Protein AF-A0A956FWT3-F1 (afdb_monomer_lite)

Structure (mmCIF, N/CA/C/O backbone):
data_AF-A0A956FWT3-F1
#
_entry.id   AF-A0A956FWT3-F1
#
loop_
_atom_site.group_PDB
_atom_site.id
_atom_site.type_symbol
_atom_site.label_atom_id
_atom_site.label_alt_id
_atom_site.label_comp_id
_atom_site.label_asym_id
_atom_site.label_entity_id
_atom_site.label_seq_id
_atom_site.pdbx_PDB_ins_code
_atom_site.Cartn_x
_atom_site.Cartn_y
_atom_site.Cartn_z
_atom_site.occupancy
_atom_site.B_iso_or_equiv
_atom_site.auth_seq_id
_atom_site.auth_comp_id
_atom_site.auth_asym_id
_atom_site.auth_atom_id
_atom_site.pdbx_PDB_model_num
ATOM 1 N N . MET A 1 1 ? 0.173 8.140 7.752 1.00 94.94 1 MET A N 1
ATOM 2 C CA . MET A 1 1 ? -0.789 7.022 7.772 1.00 94.94 1 MET A CA 1
ATOM 3 C C . MET A 1 1 ? -0.432 5.886 8.728 1.00 94.94 1 MET A C 1
ATOM 5 O O . MET A 1 1 ? -1.203 5.739 9.654 1.00 94.94 1 MET A O 1
ATOM 9 N N . GLN A 1 2 ? 0.673 5.121 8.604 1.00 96.75 2 GLN A N 1
ATOM 10 C CA . GLN A 1 2 ? 0.939 3.968 9.514 1.00 96.75 2 GLN A CA 1
ATOM 11 C C . GLN A 1 2 ? 0.734 4.304 11.003 1.00 96.75 2 GLN A C 1
ATOM 13 O O . GLN A 1 2 ? -0.108 3.702 11.651 1.00 96.75 2 GLN A O 1
ATOM 18 N N . GLY A 1 3 ? 1.404 5.344 11.513 1.00 96.69 3 GLY A N 1
ATOM 19 C CA . GLY A 1 3 ? 1.249 5.741 12.918 1.00 96.69 3 GLY A CA 1
ATOM 20 C C . GLY A 1 3 ? -0.154 6.238 13.305 1.00 96.69 3 GLY A C 1
ATOM 21 O O . GLY A 1 3 ? -0.497 6.203 14.480 1.00 96.69 3 GLY A O 1
ATOM 22 N N . GLU A 1 4 ? -0.975 6.683 12.347 1.00 97.31 4 GLU A N 1
ATOM 23 C CA . GLU A 1 4 ? -2.388 7.008 12.606 1.00 97.31 4 GLU A CA 1
ATOM 24 C C . GLU A 1 4 ? -3.218 5.733 12.737 1.00 97.31 4 GLU A C 1
ATOM 26 O O . GLU A 1 4 ? -4.025 5.638 13.650 1.00 97.31 4 GLU A O 1
ATOM 31 N N . LEU A 1 5 ? -2.994 4.738 11.873 1.00 98.12 5 LEU A N 1
ATOM 32 C CA . LEU A 1 5 ? -3.671 3.441 11.957 1.00 98.12 5 LEU A CA 1
ATOM 33 C C . LEU A 1 5 ? -3.335 2.743 13.282 1.00 98.12 5 LEU A C 1
ATOM 35 O O . LEU A 1 5 ? -4.241 2.307 13.986 1.00 98.12 5 LEU A O 1
ATOM 39 N N . ASP A 1 6 ? -2.056 2.745 13.666 1.00 97.50 6 ASP A N 1
ATOM 40 C CA . ASP A 1 6 ? -1.591 2.185 14.941 1.00 97.50 6 ASP A CA 1
ATOM 41 C C . ASP A 1 6 ? -2.185 2.923 16.156 1.00 97.50 6 ASP A C 1
ATOM 43 O O . ASP A 1 6 ? -2.391 2.325 17.210 1.00 97.50 6 ASP A O 1
ATOM 47 N N . GLY A 1 7 ? -2.441 4.230 16.036 1.00 97.94 7 GLY A N 1
ATOM 48 C CA . GLY A 1 7 ? -2.981 5.054 17.121 1.00 97.94 7 GLY A CA 1
ATOM 49 C C . GLY A 1 7 ? -4.509 5.041 17.230 1.00 97.94 7 GLY A C 1
ATOM 50 O O . GLY A 1 7 ? -5.041 5.137 18.334 1.00 97.94 7 GLY A O 1
ATOM 51 N N . GLU A 1 8 ? -5.216 4.948 16.103 1.00 97.94 8 GLU A N 1
ATOM 52 C CA . GLU A 1 8 ? -6.680 5.042 16.030 1.00 97.94 8 GLU A CA 1
ATOM 53 C C . GLU A 1 8 ? -7.364 3.668 16.087 1.00 97.94 8 GLU A C 1
ATOM 55 O O . GLU A 1 8 ? -8.421 3.541 16.705 1.00 97.94 8 GLU A O 1
ATOM 60 N N . VAL A 1 9 ? -6.779 2.647 15.449 1.00 97.88 9 VAL A N 1
ATOM 61 C CA . VAL A 1 9 ? -7.366 1.303 15.289 1.00 97.88 9 VAL A CA 1
ATOM 62 C C . VAL A 1 9 ? -6.331 0.176 15.495 1.00 97.88 9 VAL A C 1
ATOM 64 O O . VAL A 1 9 ? -6.213 -0.716 14.651 1.00 97.88 9 VAL A O 1
ATOM 67 N N . PRO A 1 10 ? -5.587 0.159 16.620 1.00 97.31 10 PRO A N 1
ATOM 68 C CA . PRO A 1 10 ? -4.487 -0.790 16.844 1.00 97.31 10 PRO A CA 1
ATOM 69 C C . PRO A 1 10 ? -4.903 -2.264 16.735 1.00 97.31 10 PRO A C 1
ATOM 71 O O . PRO A 1 10 ? -4.126 -3.092 16.264 1.00 97.31 10 PRO A O 1
ATOM 74 N N . ASP A 1 11 ? -6.137 -2.593 17.128 1.00 97.69 11 ASP A N 1
ATOM 75 C CA . ASP A 1 11 ? -6.648 -3.970 17.138 1.00 97.69 11 ASP A CA 1
ATOM 76 C C . ASP A 1 11 ? -6.873 -4.549 15.729 1.00 97.69 11 ASP A C 1
ATOM 78 O O . ASP A 1 11 ? -7.007 -5.764 15.584 1.00 97.69 11 ASP A O 1
ATOM 82 N N . LEU A 1 12 ? -6.902 -3.704 14.687 1.00 97.38 12 LEU A N 1
ATOM 83 C CA . LEU A 1 12 ? -7.032 -4.152 13.297 1.00 97.38 12 LEU A CA 1
ATOM 84 C C . LEU A 1 12 ? -5.706 -4.631 12.691 1.00 97.38 12 LEU A C 1
ATOM 86 O O . LEU A 1 12 ? -5.728 -5.267 11.642 1.00 97.38 12 LEU A O 1
ATOM 90 N N . GLY A 1 13 ? -4.559 -4.344 13.321 1.00 96.06 13 GLY A N 1
ATOM 91 C CA . GLY A 1 13 ? -3.258 -4.870 12.885 1.00 96.06 13 GLY A CA 1
ATOM 92 C C . GLY A 1 13 ? -2.876 -4.512 11.442 1.00 96.06 13 GLY A C 1
ATOM 93 O O . GLY A 1 13 ? -2.301 -5.335 10.733 1.00 96.06 13 GLY A O 1
ATOM 94 N N . ILE A 1 14 ? -3.224 -3.307 10.979 1.00 97.88 14 ILE A N 1
ATOM 95 C CA . ILE A 1 14 ? -2.982 -2.886 9.593 1.00 97.88 14 ILE A CA 1
ATOM 96 C C . ILE A 1 14 ? -1.500 -2.547 9.403 1.00 97.88 14 ILE A C 1
ATOM 98 O O . ILE A 1 14 ? -0.965 -1.649 10.056 1.00 97.88 14 ILE A O 1
ATOM 102 N N . HIS A 1 15 ? -0.848 -3.212 8.450 1.00 97.12 15 HIS A N 1
ATOM 103 C CA . HIS A 1 15 ? 0.559 -2.989 8.124 1.00 97.12 15 HIS A CA 1
ATOM 104 C C . HIS A 1 15 ? 0.724 -2.480 6.693 1.00 97.12 15 HIS A C 1
ATOM 106 O O . HIS A 1 15 ? 0.299 -3.121 5.735 1.00 97.12 15 HIS A O 1
ATOM 112 N N . LEU A 1 16 ? 1.382 -1.331 6.549 1.00 97.56 16 LEU A N 1
ATOM 113 C CA . LEU A 1 16 ? 1.780 -0.784 5.260 1.00 97.56 16 LEU A CA 1
ATOM 114 C C . LEU A 1 16 ? 3.179 -1.281 4.907 1.00 97.56 16 LEU A C 1
ATOM 116 O O . LEU A 1 16 ? 4.114 -1.141 5.697 1.00 97.56 16 LEU A O 1
ATOM 120 N N . LEU A 1 17 ? 3.324 -1.805 3.694 1.00 96.44 17 LEU A N 1
ATOM 121 C CA . LEU A 1 17 ? 4.603 -2.160 3.088 1.00 96.44 17 LEU A CA 1
ATOM 122 C C . LEU A 1 17 ? 4.659 -1.588 1.672 1.00 96.44 17 LEU A C 1
ATOM 124 O O . LEU A 1 17 ? 3.655 -1.562 0.963 1.00 96.44 17 LEU A O 1
ATOM 128 N N . GLY A 1 18 ? 5.836 -1.129 1.259 1.00 96.38 18 GLY A N 1
ATOM 129 C CA . GLY A 1 18 ? 6.119 -0.821 -0.138 1.00 96.38 18 GLY A CA 1
ATOM 130 C C . GLY A 1 18 ? 6.731 -2.026 -0.848 1.00 96.38 18 GLY A C 1
ATOM 131 O O . GLY A 1 18 ? 7.486 -2.783 -0.240 1.00 96.38 18 GLY A O 1
ATOM 132 N N . VAL A 1 19 ? 6.480 -2.151 -2.150 1.00 96.88 19 VAL A N 1
ATOM 133 C CA . VAL A 1 19 ? 7.182 -3.091 -3.035 1.00 96.88 19 VAL A CA 1
ATOM 134 C C . VAL A 1 19 ? 7.691 -2.312 -4.244 1.00 96.88 19 VAL A C 1
ATOM 136 O O . VAL A 1 19 ? 6.899 -1.773 -5.015 1.00 96.88 19 VAL A O 1
ATOM 139 N N . ASN A 1 20 ? 9.008 -2.216 -4.400 1.00 96.81 20 ASN A N 1
ATOM 140 C CA . ASN A 1 20 ? 9.637 -1.630 -5.579 1.00 96.81 20 ASN A CA 1
ATOM 141 C C . ASN A 1 20 ? 9.762 -2.679 -6.687 1.00 96.81 20 ASN A C 1
ATOM 143 O O . ASN A 1 20 ? 10.109 -3.818 -6.395 1.00 96.81 20 ASN A O 1
ATOM 147 N N . GLY A 1 21 ? 9.517 -2.298 -7.939 1.00 96.06 21 GLY A N 1
ATOM 148 C CA . GLY A 1 21 ? 9.586 -3.224 -9.072 1.00 96.06 21 GLY A CA 1
ATOM 149 C C . GLY A 1 21 ? 11.022 -3.615 -9.428 1.00 96.06 21 GLY A C 1
ATOM 150 O O . GLY A 1 21 ? 11.961 -2.839 -9.208 1.00 96.06 21 GLY A O 1
ATOM 151 N N . ALA A 1 22 ? 11.192 -4.805 -10.004 1.00 95.69 22 ALA A N 1
ATOM 152 C CA . ALA A 1 22 ? 12.477 -5.259 -10.532 1.00 95.69 22 ALA A CA 1
ATOM 153 C C . ALA A 1 22 ? 13.009 -4.279 -11.598 1.00 95.69 22 ALA A C 1
ATOM 155 O O . ALA A 1 22 ? 12.257 -3.794 -12.446 1.00 95.69 22 ALA A O 1
ATOM 156 N N . GLY A 1 23 ? 14.304 -3.960 -11.552 1.00 94.69 23 GLY A N 1
ATOM 157 C CA . GLY A 1 23 ? 14.935 -2.978 -12.444 1.00 94.69 23 GLY A CA 1
ATOM 158 C C . GLY A 1 23 ? 14.812 -1.515 -11.992 1.00 94.69 23 GLY A C 1
ATOM 159 O O . GLY A 1 23 ? 15.311 -0.619 -12.679 1.00 94.69 23 GLY A O 1
ATOM 160 N N . HIS A 1 24 ? 14.173 -1.249 -10.846 1.00 94.50 24 HIS A N 1
ATOM 161 C CA . HIS A 1 24 ? 14.055 0.086 -10.244 1.00 94.50 24 HIS A CA 1
ATOM 162 C C . HIS A 1 24 ? 14.900 0.264 -8.969 1.00 94.50 24 HIS A C 1
ATOM 164 O O . HIS A 1 24 ? 14.695 1.215 -8.210 1.00 94.50 24 HIS A O 1
ATOM 170 N N . GLU A 1 25 ? 15.865 -0.619 -8.710 1.00 96.25 25 GLU A N 1
ATOM 171 C CA . GLU A 1 25 ? 16.663 -0.680 -7.476 1.00 96.25 25 GLU A CA 1
ATOM 172 C C . GLU A 1 25 ? 17.421 0.626 -7.212 1.00 96.25 25 GLU A C 1
ATOM 174 O O . GLU A 1 25 ? 17.591 1.048 -6.068 1.00 96.25 25 GLU A O 1
ATOM 179 N N . SER A 1 26 ? 17.849 1.313 -8.275 1.00 96.69 26 SER A N 1
ATOM 180 C CA . SER A 1 26 ? 18.597 2.569 -8.169 1.00 96.69 26 SER A CA 1
ATOM 181 C C . SER A 1 26 ? 17.821 3.680 -7.452 1.00 96.69 26 SER A C 1
ATOM 183 O O . SER A 1 26 ? 18.434 4.617 -6.946 1.00 96.69 26 SER A O 1
ATOM 185 N N . GLY A 1 27 ? 16.485 3.597 -7.415 1.00 93.69 27 GLY A N 1
ATOM 186 C CA . GLY A 1 27 ? 15.620 4.550 -6.715 1.00 93.69 27 GLY A CA 1
ATOM 187 C C . GLY A 1 27 ? 15.437 4.262 -5.221 1.00 93.69 27 GLY A C 1
ATOM 188 O O . GLY A 1 27 ? 15.002 5.148 -4.484 1.00 93.69 27 GLY A O 1
ATOM 189 N N . VAL A 1 28 ? 15.791 3.060 -4.749 1.00 94.94 28 VAL A N 1
ATOM 190 C CA . VAL A 1 28 ? 15.545 2.616 -3.367 1.00 94.94 28 VAL A CA 1
ATOM 191 C C . VAL A 1 28 ? 16.148 3.554 -2.316 1.00 94.94 28 VAL A C 1
ATOM 193 O O . VAL A 1 28 ? 15.408 3.919 -1.402 1.00 94.94 28 VAL A O 1
ATOM 196 N N . PRO A 1 29 ? 17.413 4.021 -2.420 1.00 95.31 29 PRO A N 1
ATOM 197 C CA . PRO A 1 29 ? 17.990 4.904 -1.404 1.00 95.31 29 PRO A CA 1
ATOM 198 C C . PRO A 1 29 ? 17.158 6.168 -1.154 1.00 95.31 29 PRO A C 1
ATOM 200 O O . PRO A 1 29 ? 16.935 6.535 -0.004 1.00 95.31 29 PRO A O 1
ATOM 203 N N . ALA A 1 30 ? 16.638 6.788 -2.218 1.00 94.12 30 ALA A N 1
ATOM 204 C CA . ALA A 1 30 ? 15.796 7.979 -2.114 1.00 94.12 30 ALA A CA 1
ATOM 205 C C . ALA A 1 30 ? 14.391 7.666 -1.567 1.00 94.12 30 ALA A C 1
ATOM 207 O O . ALA A 1 30 ? 13.784 8.502 -0.902 1.00 94.12 30 ALA A O 1
ATOM 208 N N . MET A 1 31 ? 13.868 6.466 -1.831 1.00 91.50 31 MET A N 1
ATOM 209 C CA . MET A 1 31 ? 12.544 6.040 -1.365 1.00 91.50 31 MET A CA 1
ATOM 210 C C . MET A 1 31 ? 12.506 5.724 0.135 1.00 91.50 31 MET A C 1
ATOM 212 O O . MET A 1 31 ? 11.461 5.902 0.759 1.00 91.50 31 MET A O 1
ATOM 216 N N . ILE A 1 32 ? 13.619 5.269 0.720 1.00 94.69 32 ILE A N 1
ATOM 217 C CA . ILE A 1 32 ? 13.683 4.882 2.141 1.00 94.69 32 ILE A CA 1
ATOM 218 C C . ILE A 1 32 ? 14.192 5.999 3.062 1.00 94.69 32 ILE A C 1
ATOM 220 O O . ILE A 1 32 ? 14.022 5.916 4.279 1.00 94.69 32 ILE A O 1
ATOM 224 N N . GLU A 1 33 ? 14.815 7.047 2.517 1.00 95.69 33 GLU A N 1
ATOM 225 C CA . GLU A 1 33 ? 15.409 8.118 3.318 1.00 95.69 33 GLU A CA 1
ATOM 226 C C . GLU A 1 33 ? 14.357 8.830 4.188 1.00 95.69 33 GLU A C 1
ATOM 228 O O . GLU A 1 33 ? 13.383 9.413 3.704 1.00 95.69 33 GLU A O 1
ATOM 233 N N . GLY A 1 34 ? 14.541 8.764 5.511 1.00 93.56 34 GLY A N 1
ATOM 234 C CA . GLY A 1 34 ? 13.618 9.365 6.477 1.00 93.56 34 GLY A CA 1
ATOM 235 C C . GLY A 1 34 ? 12.211 8.749 6.471 1.00 93.56 34 GLY A C 1
ATOM 236 O O . GLY A 1 34 ? 11.262 9.406 6.908 1.00 93.56 34 GLY A O 1
ATOM 237 N N . ARG A 1 35 ? 12.045 7.525 5.950 1.00 92.19 35 ARG A N 1
ATOM 238 C CA . ARG A 1 35 ? 10.779 6.779 5.950 1.00 92.19 35 ARG A CA 1
ATOM 239 C C . ARG A 1 35 ? 10.835 5.614 6.933 1.00 92.19 35 ARG A C 1
ATOM 241 O O . ARG A 1 35 ? 11.895 5.076 7.227 1.00 92.19 35 ARG A O 1
ATOM 248 N N . VAL A 1 36 ? 9.664 5.246 7.447 1.00 91.31 36 VAL A N 1
ATOM 249 C CA . VAL A 1 36 ? 9.499 4.169 8.442 1.00 91.31 36 VAL A CA 1
ATOM 250 C C . VAL A 1 36 ? 8.771 2.948 7.886 1.00 91.31 36 VAL A C 1
ATOM 252 O O . VAL A 1 36 ? 8.798 1.890 8.502 1.00 91.31 36 VAL A O 1
ATOM 255 N N . ILE A 1 37 ? 8.118 3.094 6.731 1.00 94.31 37 ILE A N 1
ATOM 256 C CA . ILE A 1 37 ? 7.438 1.993 6.052 1.00 94.31 37 ILE A CA 1
ATOM 257 C C . ILE A 1 37 ? 8.510 1.096 5.416 1.00 94.31 37 ILE A C 1
ATOM 259 O O . ILE A 1 37 ? 9.348 1.621 4.674 1.00 94.31 37 ILE A O 1
ATOM 263 N N . PRO A 1 38 ? 8.504 -0.224 5.678 1.00 94.88 38 PRO A N 1
ATOM 264 C CA . PRO A 1 38 ? 9.408 -1.152 5.011 1.00 94.88 38 PRO A CA 1
ATOM 265 C C . PRO A 1 38 ? 9.206 -1.128 3.493 1.00 94.88 38 PRO A C 1
ATOM 267 O O . PRO A 1 38 ? 8.074 -1.065 3.016 1.00 94.88 38 PRO A O 1
ATOM 270 N N . LEU A 1 39 ? 10.300 -1.220 2.738 1.00 96.25 39 LEU A N 1
ATOM 271 C CA . LEU A 1 39 ? 10.280 -1.324 1.281 1.00 96.25 39 LEU A CA 1
ATOM 272 C C . LEU A 1 39 ? 10.941 -2.639 0.870 1.00 96.25 39 LEU A C 1
ATOM 274 O O . LEU A 1 39 ? 12.131 -2.839 1.111 1.00 96.25 39 LEU A O 1
ATOM 278 N N . LEU A 1 40 ? 10.162 -3.525 0.260 1.00 96.38 40 LEU A N 1
ATOM 279 C CA . LEU A 1 40 ? 10.655 -4.730 -0.393 1.00 96.38 40 LEU A CA 1
ATOM 280 C C . LEU A 1 40 ? 11.110 -4.395 -1.816 1.00 96.38 40 LEU A C 1
ATOM 282 O O . LEU A 1 40 ? 10.592 -3.469 -2.440 1.00 96.38 40 LEU A O 1
ATOM 286 N N . GLN A 1 41 ? 12.072 -5.159 -2.322 1.00 97.00 41 GLN A N 1
ATOM 287 C CA . GLN A 1 41 ? 12.525 -5.095 -3.707 1.00 97.00 41 GLN A CA 1
ATOM 288 C C . GLN A 1 41 ? 12.069 -6.369 -4.409 1.00 97.00 41 GLN A C 1
ATOM 290 O O . GLN A 1 41 ? 12.490 -7.455 -4.020 1.00 97.00 41 GLN A O 1
ATOM 295 N N . ASP A 1 42 ? 11.214 -6.221 -5.415 1.00 97.06 42 ASP A N 1
ATOM 296 C CA . ASP A 1 42 ? 10.795 -7.325 -6.270 1.00 97.06 42 ASP A CA 1
ATOM 297 C C . ASP A 1 42 ? 11.979 -7.826 -7.109 1.00 97.06 42 ASP A C 1
ATOM 299 O O . ASP A 1 42 ? 12.891 -7.055 -7.446 1.00 97.06 42 ASP A O 1
ATOM 303 N N . THR 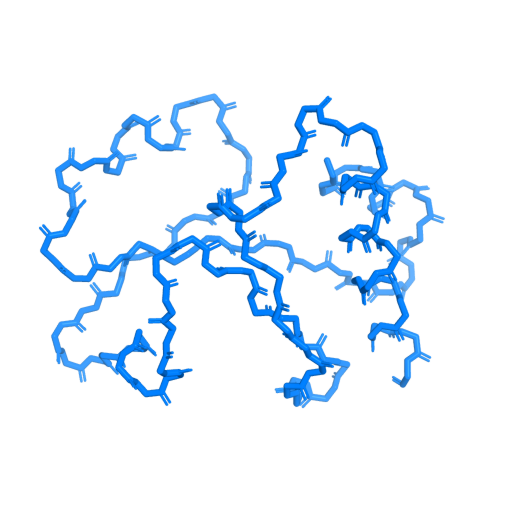A 1 43 ? 11.955 -9.114 -7.435 1.00 96.25 43 THR A N 1
ATOM 304 C CA . THR A 1 43 ? 12.982 -9.800 -8.224 1.00 96.25 43 THR A CA 1
ATOM 305 C C . THR A 1 43 ? 12.370 -10.362 -9.503 1.00 96.25 43 THR A C 1
ATOM 307 O O . THR A 1 43 ? 11.157 -10.512 -9.612 1.00 96.25 43 THR A O 1
ATOM 310 N N . VAL A 1 44 ? 13.201 -10.674 -10.500 1.00 94.94 44 VAL A N 1
ATOM 311 C CA . VAL A 1 44 ? 12.710 -11.293 -11.747 1.00 94.94 44 VAL A CA 1
ATOM 312 C C . VAL A 1 44 ? 12.188 -12.708 -11.479 1.00 94.94 44 VAL A C 1
ATOM 314 O O . VAL A 1 44 ? 11.329 -13.203 -12.202 1.00 94.94 44 VAL A O 1
ATOM 317 N N . GLU A 1 45 ? 12.722 -13.366 -10.453 1.00 96.44 45 GLU A N 1
ATOM 318 C CA . GLU A 1 45 ? 12.343 -14.708 -10.040 1.00 96.44 45 GLU A CA 1
ATOM 319 C C . GLU A 1 45 ? 10.972 -14.753 -9.353 1.00 96.44 45 GLU A C 1
ATOM 321 O O . G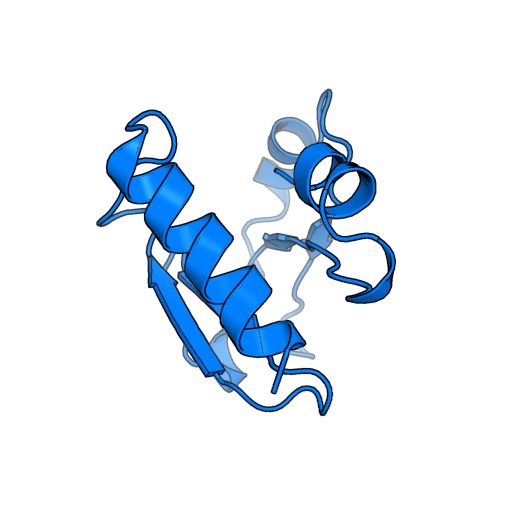LU A 1 45 ? 10.218 -15.696 -9.598 1.00 96.44 45 GLU A O 1
ATOM 326 N N . ASP A 1 46 ? 10.656 -13.759 -8.516 1.00 96.44 46 ASP A N 1
ATOM 327 C CA . ASP A 1 46 ? 9.380 -13.685 -7.795 1.00 96.44 46 ASP A CA 1
ATOM 328 C C . ASP A 1 46 ? 8.270 -13.014 -8.626 1.00 96.44 46 ASP A C 1
ATOM 330 O O . ASP A 1 46 ? 7.120 -13.452 -8.554 1.00 96.44 46 ASP A O 1
ATOM 334 N N . ASP A 1 47 ? 8.608 -11.983 -9.415 1.00 95.88 47 ASP A N 1
ATOM 335 C CA . ASP A 1 47 ? 7.703 -11.200 -10.279 1.00 95.88 47 ASP A CA 1
ATOM 336 C C . ASP A 1 47 ? 6.351 -10.886 -9.613 1.00 95.88 47 ASP A C 1
ATOM 338 O O . ASP A 1 47 ? 5.262 -11.150 -10.144 1.00 95.88 47 ASP A O 1
ATOM 342 N N . VAL A 1 48 ? 6.404 -10.333 -8.397 1.00 94.62 48 VAL A N 1
ATOM 343 C CA . VAL A 1 48 ? 5.195 -10.011 -7.630 1.00 94.62 48 VAL A CA 1
ATOM 344 C C . VAL A 1 48 ? 4.361 -8.979 -8.384 1.00 94.62 48 VAL A C 1
ATOM 346 O O . VAL A 1 48 ? 3.141 -9.133 -8.476 1.00 94.62 48 VAL A O 1
ATOM 349 N N . TRP A 1 49 ? 5.008 -7.974 -8.983 1.00 95.25 49 TRP A N 1
ATOM 350 C CA . TRP A 1 49 ? 4.341 -6.966 -9.807 1.00 95.25 49 TRP A CA 1
ATOM 351 C C . TRP A 1 49 ? 3.553 -7.594 -10.962 1.00 95.25 49 TRP A C 1
ATOM 353 O O . TRP A 1 49 ? 2.375 -7.269 -11.144 1.00 95.25 49 TRP A O 1
ATOM 363 N N . GLY A 1 50 ? 4.166 -8.515 -11.712 1.00 95.75 50 GLY A N 1
ATOM 364 C CA . GLY A 1 50 ? 3.500 -9.230 -12.795 1.00 95.75 50 GLY A CA 1
ATOM 365 C C . GLY A 1 50 ? 2.360 -10.113 -12.295 1.00 95.75 50 GLY A C 1
ATOM 366 O O . GLY A 1 50 ? 1.257 -10.064 -12.845 1.00 95.75 50 GLY A O 1
ATOM 367 N N . SER A 1 51 ? 2.579 -10.868 -11.214 1.00 95.38 51 SER A N 1
ATOM 368 C CA . SER A 1 51 ? 1.573 -11.786 -10.661 1.00 95.38 51 SER A CA 1
ATOM 369 C C . SER A 1 51 ? 0.319 -11.076 -10.139 1.00 95.38 51 SER A C 1
ATOM 371 O O . SER A 1 51 ? -0.788 -11.601 -10.268 1.00 95.38 51 SER A O 1
ATOM 373 N N . TRP A 1 52 ? 0.477 -9.874 -9.580 1.00 94.75 52 TRP A N 1
ATOM 374 C CA . TRP A 1 52 ? -0.624 -9.047 -9.078 1.00 94.75 52 TRP A CA 1
ATOM 375 C C . TRP A 1 52 ? -1.176 -8.097 -10.148 1.00 94.75 52 TRP A C 1
ATOM 377 O O . TRP A 1 52 ? -2.143 -7.385 -9.885 1.00 94.75 52 TRP A O 1
ATOM 387 N N . ALA A 1 53 ? -0.587 -8.106 -11.351 1.00 95.38 53 ALA A N 1
ATOM 388 C CA . ALA A 1 53 ? -0.928 -7.230 -12.467 1.00 95.38 53 ALA A CA 1
ATOM 389 C C . ALA A 1 53 ? -0.987 -5.744 -12.065 1.00 95.38 53 ALA A C 1
ATOM 391 O O . ALA A 1 53 ? -1.885 -5.015 -12.491 1.00 95.38 53 ALA A O 1
ATOM 392 N N . VAL A 1 54 ? -0.042 -5.307 -11.224 1.00 95.62 54 VAL A N 1
ATOM 393 C CA . VAL A 1 54 ? -0.041 -3.942 -10.684 1.00 95.62 54 VAL A CA 1
ATOM 394 C C . VAL A 1 54 ? 0.247 -2.918 -11.775 1.00 95.62 54 VAL A C 1
ATOM 396 O O . VAL A 1 54 ? 1.091 -3.113 -12.654 1.00 95.62 54 VAL A O 1
ATOM 399 N N . VAL A 1 55 ? -0.419 -1.775 -11.678 1.00 95.19 55 VAL A N 1
ATOM 400 C CA . VAL A 1 55 ? -0.054 -0.558 -12.395 1.00 95.19 55 VAL A CA 1
ATOM 401 C C . VAL A 1 55 ? 0.853 0.289 -11.504 1.00 95.19 55 VAL A C 1
ATOM 403 O O . VAL A 1 55 ? 0.845 0.201 -10.274 1.00 95.19 55 VAL A O 1
ATOM 406 N N . TYR A 1 56 ? 1.687 1.122 -12.131 1.00 93.62 56 TYR A N 1
ATOM 407 C CA . TYR A 1 56 ? 2.608 2.000 -11.421 1.00 93.62 56 TYR A CA 1
ATOM 408 C C . TYR A 1 56 ? 1.883 2.815 -10.335 1.00 93.62 56 TYR A C 1
ATOM 410 O O . TYR A 1 56 ? 0.952 3.576 -10.619 1.00 93.62 56 TYR A O 1
ATOM 418 N N . ARG A 1 57 ? 2.380 2.674 -9.098 1.00 95.25 57 ARG A N 1
ATOM 419 C CA . ARG A 1 57 ? 1.875 3.311 -7.869 1.00 95.25 57 ARG A CA 1
ATOM 420 C C . ARG A 1 57 ? 0.492 2.839 -7.407 1.00 95.25 57 ARG A C 1
ATOM 422 O O . ARG A 1 57 ? -0.210 3.601 -6.740 1.00 95.25 57 ARG A O 1
ATOM 429 N N . ASP A 1 58 ? 0.124 1.601 -7.711 1.00 98.19 58 ASP A N 1
ATOM 430 C CA . ASP A 1 58 ? -0.985 0.935 -7.033 1.00 98.19 58 ASP A CA 1
ATOM 431 C C . ASP A 1 58 ? -0.684 0.711 -5.548 1.00 98.19 58 ASP A C 1
ATOM 433 O O . ASP A 1 58 ? 0.404 0.286 -5.157 1.00 98.19 58 ASP A O 1
ATOM 437 N N . VAL A 1 59 ? -1.693 0.961 -4.719 1.00 98.06 59 VAL A N 1
ATOM 438 C CA . VAL A 1 59 ? -1.799 0.436 -3.361 1.00 98.06 59 VAL A CA 1
ATOM 439 C C . VAL A 1 59 ? -2.807 -0.702 -3.411 1.00 98.06 59 VAL A C 1
ATOM 441 O O . VAL A 1 59 ? -4.009 -0.469 -3.540 1.00 98.06 59 VAL A O 1
ATOM 444 N N . VAL A 1 60 ? -2.314 -1.935 -3.341 1.00 98.06 60 VAL A N 1
ATOM 445 C CA . VAL A 1 60 ? -3.160 -3.129 -3.254 1.00 98.06 60 VAL A CA 1
ATOM 446 C C . VAL A 1 60 ? -3.591 -3.308 -1.802 1.00 98.06 60 VAL A C 1
ATOM 448 O O . VAL A 1 60 ? -2.756 -3.408 -0.905 1.00 98.06 60 VAL A O 1
ATOM 451 N N . VAL A 1 61 ? -4.901 -3.315 -1.568 1.00 98.19 61 VAL A N 1
ATOM 452 C CA . VAL A 1 61 ? -5.507 -3.466 -0.243 1.00 98.19 61 VAL A CA 1
ATOM 453 C C . VAL A 1 61 ? -5.945 -4.913 -0.069 1.00 98.19 61 VAL A C 1
ATOM 455 O O . VAL A 1 61 ? -6.701 -5.437 -0.891 1.00 98.19 61 VAL A O 1
ATOM 458 N N . LEU A 1 62 ? -5.486 -5.542 1.009 1.00 97.56 62 LEU A N 1
ATOM 459 C CA . LEU A 1 62 ? -5.858 -6.899 1.401 1.00 97.56 62 LEU A CA 1
ATOM 460 C C . LEU A 1 62 ? -6.747 -6.862 2.650 1.00 97.56 62 LEU A C 1
ATOM 462 O O . LEU A 1 62 ? -6.636 -5.940 3.460 1.00 97.56 62 LEU A O 1
ATOM 466 N N . ASP A 1 63 ? -7.623 -7.852 2.799 1.00 97.69 63 ASP A N 1
ATOM 467 C CA . ASP A 1 63 ? -8.365 -8.088 4.041 1.00 97.69 63 ASP A CA 1
ATOM 468 C C . ASP A 1 63 ? -7.562 -8.934 5.051 1.00 97.69 63 ASP A C 1
ATOM 470 O O . ASP A 1 63 ? -6.397 -9.279 4.828 1.00 97.69 63 ASP A O 1
ATOM 474 N N . ARG A 1 64 ? -8.185 -9.275 6.187 1.00 96.44 64 ARG A N 1
ATOM 475 C CA . ARG A 1 64 ? -7.554 -10.050 7.271 1.00 96.44 64 ARG A CA 1
ATOM 476 C C . ARG A 1 64 ? -7.123 -11.466 6.880 1.00 96.44 64 ARG A C 1
ATOM 478 O O . ARG A 1 64 ? -6.277 -12.044 7.561 1.00 96.44 64 ARG A O 1
ATOM 485 N N . ASP A 1 65 ? -7.711 -12.022 5.824 1.00 96.31 65 ASP A N 1
ATOM 486 C CA . ASP A 1 65 ? -7.384 -13.348 5.302 1.00 96.31 65 ASP A CA 1
ATOM 487 C C . ASP A 1 65 ? -6.331 -13.258 4.180 1.00 96.31 65 ASP A C 1
ATOM 489 O O . ASP A 1 65 ? -5.997 -14.260 3.544 1.00 96.31 65 ASP A O 1
ATOM 493 N N . ASN A 1 66 ? -5.761 -12.063 3.968 1.00 93.94 66 ASN A N 1
ATOM 494 C CA . ASN A 1 66 ? -4.868 -11.703 2.869 1.00 93.94 66 ASN A CA 1
ATOM 495 C C . ASN A 1 66 ? -5.508 -11.861 1.482 1.00 93.94 66 ASN A C 1
ATOM 497 O O . ASN A 1 66 ? -4.797 -12.044 0.489 1.00 93.94 66 ASN A O 1
ATOM 501 N N . ALA A 1 67 ? -6.836 -11.784 1.385 1.00 95.88 67 ALA A N 1
ATOM 502 C CA . ALA A 1 67 ? -7.512 -11.767 0.099 1.00 95.88 67 ALA A CA 1
ATOM 503 C C . ALA A 1 67 ? -7.576 -10.329 -0.459 1.00 95.88 67 ALA A C 1
ATOM 505 O O . ALA A 1 67 ? -7.723 -9.372 0.307 1.00 95.88 67 ALA A O 1
ATOM 506 N N . PRO A 1 68 ? -7.476 -10.135 -1.789 1.00 95.06 68 PRO A N 1
ATOM 507 C CA . PRO A 1 68 ? -7.606 -8.813 -2.395 1.00 95.06 68 PRO A CA 1
ATOM 508 C C . PRO A 1 68 ? -8.972 -8.177 -2.115 1.00 95.06 68 PRO A C 1
ATOM 510 O O . PRO A 1 68 ? -10.011 -8.713 -2.503 1.00 95.06 68 PRO A O 1
ATOM 513 N N . ALA A 1 69 ? -8.964 -7.001 -1.490 1.00 97.25 69 ALA A N 1
ATOM 514 C CA . ALA A 1 69 ? -10.157 -6.231 -1.145 1.00 97.25 69 ALA A CA 1
ATOM 515 C C . ALA A 1 69 ? -10.347 -4.987 -2.032 1.00 97.25 69 ALA A C 1
ATOM 517 O O . ALA A 1 69 ? -11.468 -4.491 -2.167 1.00 97.25 69 ALA A O 1
ATOM 518 N N . GLY A 1 70 ? -9.276 -4.485 -2.656 1.00 96.94 70 GLY A N 1
ATOM 519 C CA . GLY A 1 70 ? -9.335 -3.360 -3.588 1.00 96.94 70 GLY A CA 1
ATOM 520 C C . GLY A 1 70 ? -7.960 -2.860 -4.027 1.00 96.94 70 GLY A C 1
ATOM 521 O O . GLY A 1 70 ? -6.931 -3.334 -3.552 1.00 96.94 70 GLY A O 1
ATOM 522 N N . VAL A 1 71 ? -7.953 -1.882 -4.932 1.00 98.19 71 VAL A N 1
ATOM 523 C CA . VAL A 1 71 ? -6.743 -1.198 -5.408 1.00 98.19 71 VAL A CA 1
ATOM 524 C C . VAL A 1 71 ? -6.995 0.308 -5.409 1.00 98.19 71 VAL A C 1
ATOM 526 O O . VAL A 1 71 ? -8.076 0.752 -5.796 1.00 98.19 71 VAL A O 1
ATOM 529 N N . PHE A 1 72 ? -6.008 1.087 -4.971 1.00 98.56 72 PHE A N 1
ATOM 530 C CA . PHE A 1 72 ? -6.033 2.548 -4.985 1.00 98.56 72 PHE A CA 1
ATOM 531 C C . PHE A 1 72 ? -4.777 3.081 -5.681 1.00 98.56 72 PHE A C 1
ATOM 533 O O . PHE A 1 72 ? -3.668 2.888 -5.186 1.00 98.56 72 PHE A O 1
ATOM 540 N N . ASN A 1 73 ? -4.924 3.742 -6.830 1.00 98.25 73 ASN A N 1
ATOM 541 C CA . ASN A 1 73 ? -3.779 4.193 -7.622 1.00 98.25 73 ASN A CA 1
ATOM 542 C C . ASN A 1 73 ? -3.360 5.632 -7.265 1.00 98.25 73 ASN A C 1
ATOM 544 O O . ASN A 1 73 ? -4.162 6.563 -7.350 1.00 98.25 73 ASN A O 1
ATOM 548 N N . LEU A 1 74 ? -2.086 5.838 -6.911 1.00 97.56 74 LEU A N 1
ATOM 549 C CA . LEU A 1 74 ? -1.562 7.156 -6.505 1.00 97.56 74 LEU A CA 1
ATOM 550 C C . LEU A 1 74 ? -1.114 8.048 -7.674 1.00 97.56 74 LEU A C 1
ATOM 552 O O . LEU A 1 74 ? -0.630 9.162 -7.464 1.00 97.56 74 LEU A O 1
ATOM 556 N N . THR A 1 75 ? -1.188 7.563 -8.911 1.00 96.81 75 THR A N 1
ATOM 557 C CA . THR A 1 75 ? -1.069 8.412 -10.106 1.00 96.81 75 THR A CA 1
ATOM 558 C C . THR A 1 75 ? -2.386 9.135 -10.377 1.00 96.81 75 THR A C 1
ATOM 560 O O . THR A 1 75 ? -2.370 10.280 -10.820 1.00 96.81 75 THR A O 1
ATOM 563 N N . GLU A 1 76 ? -3.511 8.491 -10.067 1.00 97.69 76 GLU A N 1
ATOM 564 C CA . GLU A 1 76 ? -4.861 9.042 -10.233 1.00 97.69 76 GLU A CA 1
ATOM 565 C C . GLU A 1 76 ? -5.338 9.853 -9.019 1.00 97.69 76 GLU A C 1
ATOM 567 O O . GLU A 1 76 ? -6.169 10.744 -9.170 1.00 97.69 76 GLU A O 1
ATOM 572 N N . ASN A 1 77 ? -4.789 9.569 -7.834 1.00 98.12 77 ASN A N 1
ATOM 573 C CA . ASN A 1 77 ? -5.157 10.195 -6.565 1.00 98.12 77 ASN A CA 1
ATOM 574 C C . ASN A 1 77 ? -3.922 10.784 -5.868 1.00 98.12 77 ASN A C 1
ATOM 576 O O . ASN A 1 77 ? -2.827 10.224 -5.950 1.00 98.12 77 ASN A O 1
ATOM 580 N N . ASP A 1 78 ? -4.085 11.879 -5.128 1.00 97.50 78 ASP A N 1
ATOM 581 C CA . ASP A 1 78 ? -2.987 12.572 -4.451 1.00 97.50 78 ASP A CA 1
ATOM 582 C C . ASP A 1 78 ? -3.163 12.552 -2.930 1.00 97.50 78 ASP A 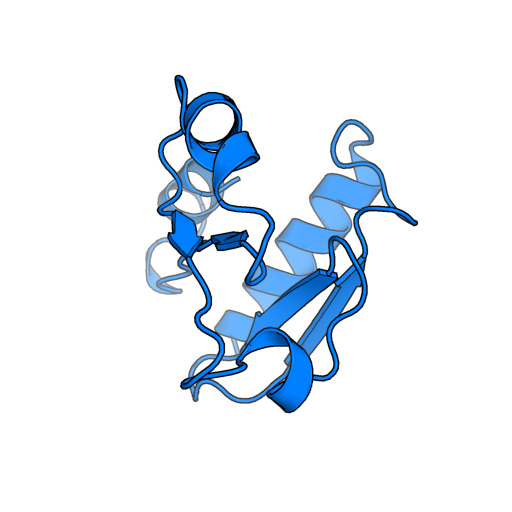C 1
ATOM 584 O O . ASP A 1 78 ? -4.056 13.187 -2.384 1.00 97.50 78 ASP A O 1
ATOM 588 N N . LEU A 1 79 ? -2.250 11.901 -2.206 1.00 97.06 79 LEU A N 1
ATOM 589 C CA . LEU A 1 79 ? -2.287 11.853 -0.739 1.00 97.06 79 LEU A CA 1
ATOM 590 C C . LEU A 1 79 ? -2.025 13.209 -0.061 1.00 97.06 79 LEU A C 1
ATOM 592 O O . LEU A 1 79 ? -2.203 13.316 1.151 1.00 97.06 79 LEU A O 1
ATOM 596 N N . SER A 1 80 ? -1.604 14.238 -0.804 1.00 97.25 80 SER A N 1
ATOM 597 C CA . SER A 1 80 ? -1.593 15.618 -0.305 1.00 97.25 80 SER A CA 1
ATOM 598 C C . SER A 1 80 ? -3.005 16.221 -0.226 1.00 97.25 80 SER A C 1
ATOM 600 O O . SER A 1 80 ? -3.245 17.156 0.545 1.00 97.25 80 SER A O 1
ATOM 602 N N . ASN A 1 81 ? -3.959 15.655 -0.973 1.00 98.44 81 ASN A N 1
ATOM 603 C CA . ASN A 1 81 ? -5.374 15.966 -0.883 1.00 98.44 81 ASN A CA 1
ATOM 604 C C . ASN A 1 81 ? -6.014 15.173 0.263 1.00 98.44 81 ASN A C 1
ATOM 606 O O . ASN A 1 81 ? -5.971 13.944 0.313 1.00 98.44 81 ASN A O 1
ATOM 610 N N . MET A 1 82 ? -6.666 15.888 1.181 1.00 98.19 82 MET A N 1
ATOM 611 C CA . MET A 1 82 ? -7.279 15.278 2.361 1.00 98.19 82 MET A CA 1
ATOM 612 C C . MET A 1 82 ? -8.405 14.290 2.014 1.00 98.19 82 MET A C 1
ATOM 614 O O . MET A 1 82 ? -8.609 13.324 2.748 1.00 98.19 82 MET A O 1
ATOM 618 N N . ALA A 1 83 ? -9.135 14.509 0.917 1.00 98.56 83 ALA A N 1
ATOM 619 C CA . ALA A 1 83 ? -10.199 13.609 0.483 1.00 98.56 83 ALA A CA 1
ATOM 620 C C . ALA A 1 83 ? -9.628 12.259 0.027 1.00 98.56 83 ALA A C 1
ATOM 622 O O . ALA A 1 83 ? -10.076 11.224 0.513 1.00 98.56 83 ALA A O 1
ATOM 623 N N . ASP A 1 84 ? -8.593 12.274 -0.812 1.00 98.75 84 ASP A N 1
ATOM 624 C CA . ASP A 1 84 ? -7.930 11.069 -1.324 1.00 98.75 84 ASP A CA 1
ATOM 625 C C . ASP A 1 84 ? -7.197 10.322 -0.202 1.00 98.75 84 ASP A C 1
ATOM 627 O O . ASP A 1 84 ? -7.283 9.098 -0.091 1.00 98.75 84 ASP A O 1
ATOM 631 N N . TYR A 1 85 ? -6.536 11.066 0.692 1.00 98.69 85 TYR A N 1
ATOM 632 C CA . TYR A 1 85 ? -5.916 10.510 1.893 1.00 98.69 85 TYR A CA 1
ATOM 633 C C . TYR A 1 85 ? -6.940 9.786 2.777 1.00 98.69 85 TYR A C 1
ATOM 635 O O . TYR A 1 85 ? -6.705 8.660 3.222 1.00 98.69 85 TYR A O 1
ATOM 643 N N . THR A 1 86 ? -8.089 10.426 3.018 1.00 98.62 86 THR A N 1
ATOM 644 C CA . THR A 1 86 ? -9.177 9.847 3.814 1.00 98.62 86 THR A CA 1
ATOM 645 C C . THR A 1 86 ? -9.772 8.632 3.114 1.00 98.62 86 THR A C 1
ATOM 647 O O . THR A 1 86 ? -9.987 7.619 3.770 1.00 98.62 86 THR A O 1
ATOM 650 N N . ALA A 1 87 ? -9.979 8.696 1.796 1.00 98.69 87 ALA A N 1
ATOM 651 C CA . ALA A 1 87 ? -10.507 7.586 1.012 1.00 98.69 87 ALA A CA 1
ATOM 652 C C . ALA A 1 87 ? -9.620 6.340 1.136 1.00 98.69 87 ALA A C 1
ATOM 654 O O . ALA A 1 87 ? -10.124 5.270 1.476 1.00 98.69 87 ALA A O 1
ATOM 655 N N . LEU A 1 88 ? -8.301 6.485 0.965 1.00 98.75 88 LEU A N 1
ATOM 656 C CA . LEU A 1 88 ? -7.371 5.372 1.154 1.00 98.75 88 LEU A CA 1
ATOM 657 C C . LEU A 1 88 ? -7.387 4.854 2.600 1.00 98.75 88 LEU A C 1
ATOM 659 O O . LEU A 1 88 ? -7.471 3.645 2.811 1.00 98.75 88 LEU A O 1
ATOM 663 N N . LYS A 1 89 ? -7.348 5.743 3.606 1.00 98.69 89 LYS A N 1
ATOM 664 C CA . LYS A 1 89 ? -7.383 5.324 5.019 1.00 98.69 89 LYS A CA 1
ATOM 665 C C . LYS A 1 89 ? -8.653 4.529 5.337 1.00 98.69 89 LYS A C 1
ATOM 667 O O . LYS A 1 89 ? -8.571 3.490 5.985 1.00 98.69 89 LYS A O 1
ATOM 672 N N . THR A 1 90 ? -9.809 4.981 4.850 1.00 98.50 90 THR A N 1
ATOM 673 C CA . THR A 1 90 ? -11.085 4.273 5.004 1.00 98.50 90 THR A CA 1
ATOM 674 C C . THR A 1 90 ? -11.058 2.910 4.319 1.00 98.50 90 THR A C 1
ATOM 676 O O . THR A 1 90 ? -11.442 1.935 4.951 1.00 98.50 90 THR A O 1
ATOM 679 N N . MET A 1 91 ? -10.540 2.802 3.089 1.00 98.62 91 MET A N 1
ATOM 680 C CA . MET A 1 91 ? -10.415 1.505 2.406 1.00 98.62 91 MET A CA 1
ATOM 681 C C . MET A 1 91 ? -9.590 0.493 3.212 1.00 98.62 91 MET A C 1
ATOM 683 O O . MET A 1 91 ? -9.975 -0.671 3.297 1.00 98.62 91 MET A O 1
ATOM 687 N N . LEU A 1 92 ? -8.482 0.930 3.822 1.00 98.56 92 LEU A N 1
ATOM 688 C CA . LEU A 1 92 ? -7.633 0.074 4.659 1.00 98.56 92 LEU A CA 1
ATOM 689 C C . LEU A 1 92 ? -8.363 -0.407 5.923 1.00 98.56 92 LEU A C 1
ATOM 691 O O . LEU A 1 92 ? -8.306 -1.588 6.257 1.00 98.56 92 LEU A O 1
ATOM 695 N N . ILE A 1 93 ? -9.068 0.498 6.609 1.00 98.44 93 ILE A N 1
ATOM 696 C CA . ILE A 1 93 ? -9.831 0.181 7.827 1.00 98.44 93 ILE A CA 1
ATOM 697 C C . ILE A 1 93 ? -10.991 -0.768 7.506 1.00 98.44 93 ILE A C 1
ATOM 699 O O . ILE A 1 93 ? -11.168 -1.777 8.187 1.00 98.44 93 ILE A O 1
ATOM 703 N N . ASP A 1 94 ? -11.748 -0.477 6.449 1.00 98.25 94 ASP A N 1
ATOM 704 C CA . ASP A 1 94 ? -12.894 -1.282 6.032 1.00 98.25 94 ASP A CA 1
ATOM 705 C C . ASP A 1 94 ? -12.480 -2.691 5.593 1.00 98.25 94 ASP A C 1
ATOM 707 O O . ASP A 1 94 ? -13.224 -3.640 5.833 1.00 98.25 94 ASP A O 1
ATOM 711 N N . ALA A 1 95 ? -11.321 -2.844 4.944 1.00 98.25 95 ALA A N 1
ATOM 712 C CA . ALA A 1 95 ? -10.801 -4.151 4.548 1.00 98.25 95 ALA A CA 1
ATOM 713 C C . ALA A 1 95 ? -10.352 -4.982 5.757 1.00 98.25 95 ALA A C 1
ATOM 715 O O . ALA A 1 95 ? -10.675 -6.163 5.838 1.00 98.25 95 ALA A O 1
ATOM 716 N N . ALA A 1 96 ? -9.665 -4.367 6.722 1.00 97.31 96 ALA A N 1
ATOM 717 C CA . ALA A 1 96 ? -9.184 -5.062 7.915 1.00 97.31 96 ALA A CA 1
ATOM 718 C C . ALA A 1 96 ? -10.300 -5.428 8.912 1.00 97.31 96 ALA A C 1
ATOM 720 O O . ALA A 1 96 ? -10.128 -6.324 9.737 1.00 97.31 96 ALA A O 1
ATOM 721 N N . ALA A 1 97 ? -11.444 -4.742 8.848 1.00 94.94 97 ALA A N 1
ATOM 722 C CA . ALA A 1 97 ? -12.601 -5.011 9.698 1.00 94.94 97 ALA A CA 1
ATOM 723 C C . ALA A 1 97 ? -13.503 -6.163 9.203 1.00 94.94 97 ALA A C 1
ATOM 725 O O . ALA A 1 97 ? -14.428 -6.546 9.924 1.00 94.94 97 ALA A O 1
ATOM 726 N N . ARG A 1 98 ? -13.278 -6.678 7.987 1.00 87.56 98 ARG A N 1
ATOM 727 C CA . ARG A 1 98 ? -14.045 -7.791 7.396 1.00 87.56 98 A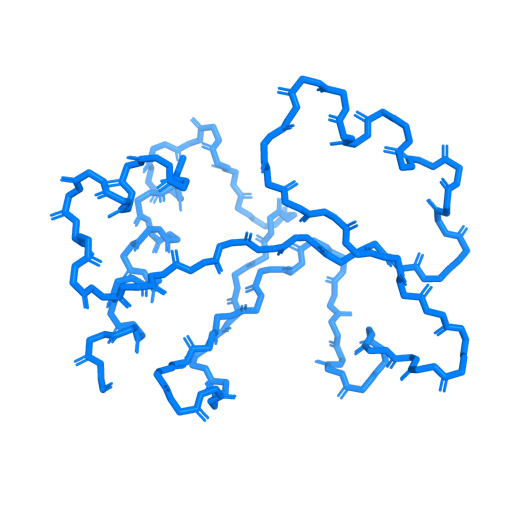RG A CA 1
ATOM 728 C C . ARG A 1 98 ? -13.552 -9.133 7.884 1.00 87.56 98 ARG A C 1
ATOM 730 O O . ARG A 1 98 ? -12.330 -9.241 8.065 1.00 87.56 98 ARG A O 1
#

Radius of gyration: 13.94 Å; chains: 1; bounding box: 33×31×30 Å

Foldseek 3Di:
DVVCCCVPPVVLVQADAAEAEPPCVVCVVVVPVVDDHHYHYDDPVRPPCVVVVDDPQKDFAAAPVRHTPDIDHCVVPPCVDPVSVVVVVVSNVVRSVD

pLDDT: mean 96.47, std 1.89, range [87.56, 98.75]

Sequence (98 aa):
MQGELDGEVPDLGIHLLGVNGAGHESGVPAMIEGRVIPLLQDTVEDDVWGSWAVVYRDVVVLDRDNAPAGVFNLTENDLSNMADYTALKTMLIDAAAR

Secondary structure (DSSP, 8-state):
-HHHHHHH-GGG-----EEEPTT-GGGHHHHHTT--S-EEE--TTT-HHHHTTPPTTEEEEE-TTS-EEEEEETTTS-TTSHHHHHHHHHHHHHHHT-

=== Feature glossary ===
The record interleaves many kinds of information about one protein. Here is each kind framed as the question it answers.

Q: What does the local fold look like, residue by residue?
A: The Foldseek 3Di string encodes local tertiary geometry as a 20-letter alphabet — one character per residue — derived from the relative positions of nearby Cα atoms. Unlike the amino-acid sequence, 3Di is a direct function of the 3D structure, so two proteins with the same fold have similar 3Di strings even at low sequence identity.

Q: Which residues are in helices, strands, or loops?
A: The SS8 string is DSSP's per-residue secondary-structure call. α-helix (H) means an i→i+4 H-bond ladder; β-strand (E) means the residue participates in a β-sheet; 3₁₀ (G) and π (I) are tighter and wider helices; T/S are turns/bends; '-' is loop.

Q: How big and how compact is the whole molecule?
A: Radius of gyration (Rg) is the root-mean-square distance of Cα atoms from their centroid — a single number for overall size and compactness. A globular domain of N residues has Rg ≈ 2.2·N^0.38 Å; an extended or disordered chain has a much larger Rg. The Cα contact count is the number of residue pairs whose Cα atoms are within 8 Å and are more than four positions apart in sequence — a standard proxy for tertiary packing density. The bounding box is the smallest axis-aligned box enclosing all Cα atoms.

Q: Where is each backbone atom in 3D?
A: Structure coordinates are given as an mmCIF _atom_site loop: one row per atom with element, residue name, chain id, sequence number, and x/y/z position i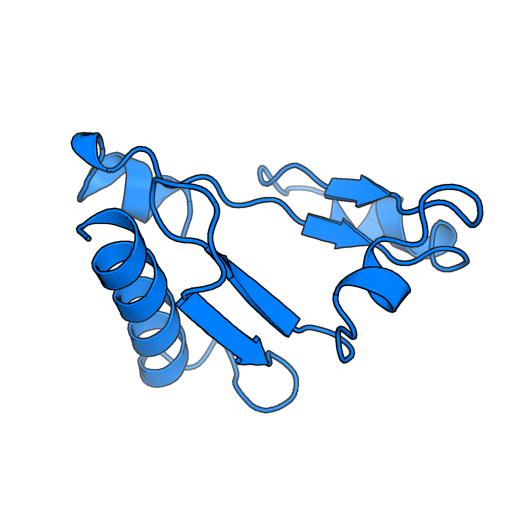n Å. Only the four main-chain atoms per residue are included here; side chains are omitted to keep the record compact.

Q: What is the amino-acid chain?
A: Primary structure: the covalent order of the twenty standard amino acids along the backbone. Two proteins with the same sequence will (almost always) fold to the same structure; two with 30% identity often share a fold but not the details.

Q: What if only a Cα trace is available?
A: Three-state secondary structure (P-SEA) collapses the eight DSSP classes into helix (a), strand (b), and coil (c). P-SEA assigns these from Cα geometry alone — distances and angles — without requiring backbone oxygens, so it works on any Cα trace.

Q: What family and function is it annotated with?
A: Database cross-references. InterPro integrates a dozen domain/family signature databases into unified entries with residue-range hits. GO terms attach function/process/location labels with evidence codes. CATH codes position the fold in a four-level structural taxonomy. Organism is the NCBI-taxonomy species name.

Q: How confident is the AlphaFold model at each residue?
A: pLDDT is the predicted lDDT-Cα score: AlphaFold's confidence that the local environment of each residue (all inter-atomic distances within 15 Å) is correctly placed. It is a per-residue number between 0 and 100, with higher meaning more reliable.

Q: How mobile is each atom in the crystal?
A: B-factor (Debye–Waller factor) reflects atomic displacement in the crystal lattice. It is an experimental observable (units Å²), not a prediction; low values mean the atom is pinned down, high values mean it moves or is heterogeneous across the crystal.

Q: Which residues are buried vs exposed?
A: SASA measures how much of the protein is reachable by solvent. It is computed by rolling a water-sized probe over the atomic surface and summing the exposed area (Å²). Per-residue SASA distinguishes core (buried, low SASA) from surface (exposed, high SASA) residues; total SASA is a whole-molecule size measure.

Q: What do the diagnostic plots show?
A: Plot images: a contact map (which residues are close in 3D, as an N×N binary image), a Ramachandran scatter (backbone torsion angles, revealing secondary-structure composition at a glance), and — for AlphaFold structures — a PAE heatmap (pairwise prediction confidence).

Q: What known structures does this most resemble?
A: The Foldseek neighbor list gives the closest experimentally determined structures in the PDB, ranked by structural alignment. TM-score near 1 means near-identical fold; near 0.3 means only rough topology match. This is how one finds what a novel AlphaFold prediction most resembles in the solved-structure universe.

Q: Are the domains correctly placed relative t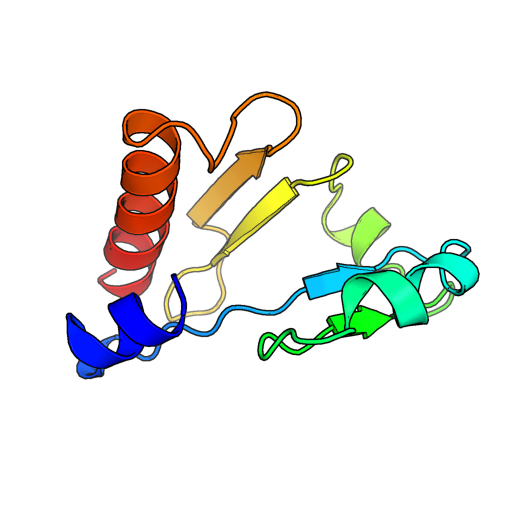o each other?
A: Predicted aligned error is AlphaFold's pairwise confidence. Unlike pLDDT (per-residue), PAE is per-residue-pair and captures whether two parts of the structure are correctly placed relative to each other. Units are ångströms of expected positional error.

Q: What do the rendered images show?
A: Structure images are PyMOL renders from six orthogonal camera directions. Cartoon representation draws helices as coils and strands as arrows; sticks shows the backbone as bonds; surface shows the solvent-excluded envelope. Rainbow coloring maps sequence position to hue (blue→red, N→C); chain coloring assigns a distinct color per polypeptide.

Q: What are the backbone torsion angles?
A: φ (phi) and ψ (psi) are the two rotatable backbone dihedrals per residue: φ is the C(i-1)–N–Cα–C torsion, ψ is the N–Cα–C–N(i+1) torsion, both in degrees on (−180°, 180°]. α-helical residues cluster near (−60°, −45°); β-strand residues near (−120°, +130°). A Ramachandran plot is simply a scatter of (φ, ψ) for every residue.